Protein AF-A0A2V6NFJ1-F1 (afdb_monomer)

Secondary structure (DSSP, 8-state):
-----------SGGGS-------S----SS-SHHHHHHHHHHHT--HHHHHHHHHHHHHHH-

Radius of gyration: 22.87 Å; Cα contacts (8 Å, |Δi|>4): 18; chains: 1; bounding box: 52×42×42 Å

Sequence (62 aa):
MKTDTSAVNIDRDKGDFHYTVDYGYDAGVGLDERVVDYISDVKQDPDWVREFRLKALQTFES

Foldseek 3Di:
DDDDPDPDPDDPCVPPDDDDDDDPDDLDDDDDLSSLVRVCVVVVPPPVVSVVVVVVSVVVVD

Structure (mmCIF, N/CA/C/O backbone):
data_AF-A0A2V6NFJ1-F1
#
_entry.id   AF-A0A2V6NFJ1-F1
#
loop_
_atom_site.group_PDB
_atom_site.id
_atom_site.type_symbol
_atom_site.label_atom_id
_atom_site.label_alt_id
_atom_site.label_comp_id
_atom_site.label_asym_id
_atom_site.label_entity_id
_atom_site.label_seq_id
_atom_site.pdbx_PDB_ins_code
_atom_site.Cartn_x
_atom_site.Cartn_y
_atom_site.Cartn_z
_atom_site.occupancy
_atom_site.B_iso_or_equiv
_atom_site.auth_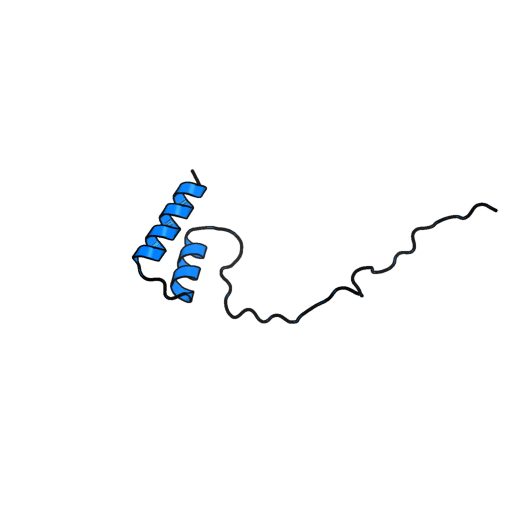seq_id
_atom_site.auth_comp_id
_atom_site.auth_asym_id
_atom_site.auth_atom_id
_atom_site.pdbx_PDB_model_num
ATOM 1 N N . MET A 1 1 ? 41.937 29.291 -30.315 1.00 48.06 1 MET A N 1
ATOM 2 C CA . MET A 1 1 ? 41.002 28.276 -30.839 1.00 48.06 1 MET A CA 1
ATOM 3 C C . MET A 1 1 ? 39.885 28.163 -29.813 1.00 48.06 1 MET A C 1
ATOM 5 O O . MET A 1 1 ? 40.184 27.810 -28.682 1.00 48.06 1 MET A O 1
ATOM 9 N N . LYS A 1 2 ? 38.673 28.638 -30.120 1.00 48.16 2 LYS A N 1
ATOM 10 C CA . LYS A 1 2 ? 37.534 28.558 -29.193 1.00 48.16 2 LYS A CA 1
ATOM 11 C C . LYS A 1 2 ? 36.821 27.239 -29.477 1.00 48.16 2 LYS A C 1
ATOM 13 O O . LYS A 1 2 ? 36.459 26.997 -30.622 1.00 48.16 2 LYS A O 1
ATOM 18 N N . THR A 1 3 ? 36.718 26.368 -28.485 1.00 53.66 3 THR A N 1
ATOM 19 C CA . THR A 1 3 ? 35.966 25.117 -28.585 1.00 53.66 3 THR A CA 1
ATOM 20 C C . THR A 1 3 ? 34.491 25.439 -28.387 1.00 53.66 3 THR A C 1
ATOM 22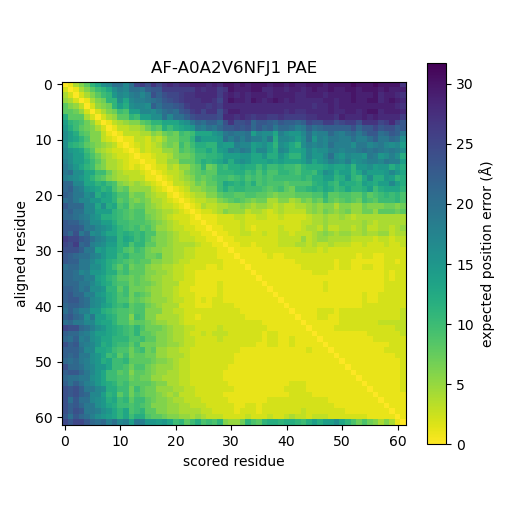 O O . THR A 1 3 ? 34.069 25.755 -27.277 1.00 53.66 3 THR A O 1
ATOM 25 N N . ASP A 1 4 ? 33.721 25.402 -29.471 1.00 61.31 4 ASP A N 1
ATOM 26 C CA . ASP A 1 4 ? 32.263 25.397 -29.399 1.00 61.31 4 ASP A CA 1
ATOM 27 C C . ASP A 1 4 ? 31.814 24.037 -28.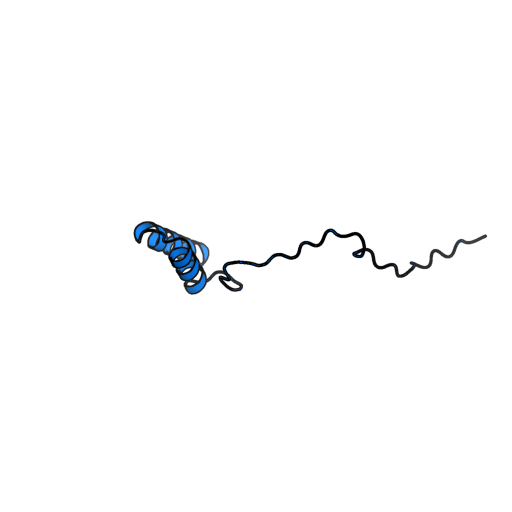860 1.00 61.31 4 ASP A C 1
ATOM 29 O O . ASP A 1 4 ? 31.798 23.034 -29.574 1.00 61.31 4 ASP A O 1
ATOM 33 N N . THR A 1 5 ? 31.483 23.988 -27.572 1.00 62.44 5 THR A N 1
ATOM 34 C CA . THR A 1 5 ? 30.859 22.817 -26.952 1.00 62.44 5 THR A CA 1
ATOM 35 C C . THR A 1 5 ? 29.370 22.833 -27.285 1.00 62.44 5 THR A C 1
ATOM 37 O O . THR A 1 5 ? 28.537 23.182 -26.450 1.00 62.44 5 THR A O 1
ATOM 40 N N . SER A 1 6 ? 29.009 22.505 -28.526 1.00 69.81 6 SER A N 1
ATOM 41 C CA . SER A 1 6 ? 27.617 22.187 -28.837 1.00 69.81 6 SER A CA 1
ATOM 42 C C . SER A 1 6 ? 27.255 20.878 -28.130 1.00 69.81 6 SER A C 1
ATOM 44 O O . SER A 1 6 ? 27.964 19.876 -28.226 1.00 69.81 6 SER A O 1
ATOM 46 N N . ALA A 1 7 ? 26.177 20.892 -27.345 1.00 73.44 7 ALA A N 1
ATOM 47 C CA . ALA A 1 7 ? 25.710 19.697 -26.658 1.00 73.44 7 ALA A CA 1
ATOM 48 C C . ALA A 1 7 ? 25.232 18.685 -27.711 1.00 73.44 7 ALA A C 1
ATOM 50 O O . ALA A 1 7 ? 24.222 18.905 -28.379 1.00 73.44 7 ALA A O 1
ATOM 51 N N . VAL A 1 8 ? 25.982 17.598 -27.895 1.00 79.31 8 VAL A N 1
ATOM 52 C CA . VAL A 1 8 ? 25.588 16.506 -28.792 1.00 79.31 8 VAL A CA 1
ATOM 53 C C . VAL A 1 8 ? 24.323 15.862 -28.226 1.00 79.31 8 VAL A C 1
ATOM 55 O O . VAL A 1 8 ? 24.277 15.508 -27.046 1.00 79.31 8 VAL A O 1
ATOM 58 N N . ASN A 1 9 ? 23.296 15.721 -29.063 1.00 78.31 9 ASN A N 1
ATOM 59 C CA . ASN A 1 9 ? 22.057 15.046 -28.697 1.00 78.31 9 ASN A CA 1
ATOM 60 C C . ASN A 1 9 ? 22.292 13.527 -28.733 1.00 78.31 9 ASN A C 1
ATOM 62 O O . ASN A 1 9 ? 22.230 12.901 -29.790 1.00 78.31 9 ASN A O 1
ATOM 66 N N . ILE A 1 10 ? 22.682 12.979 -27.584 1.00 82.50 10 ILE A N 1
ATOM 67 C CA . ILE A 1 10 ? 22.953 11.556 -27.371 1.00 82.50 10 ILE A CA 1
ATOM 68 C C . ILE A 1 10 ? 21.841 11.021 -26.478 1.00 82.50 10 ILE A C 1
ATOM 70 O O . ILE A 1 10 ? 21.610 11.575 -25.404 1.00 82.50 10 ILE A O 1
ATOM 74 N N . ASP A 1 11 ? 21.202 9.937 -26.910 1.00 85.56 11 ASP A N 1
ATOM 75 C CA . ASP A 1 11 ? 20.307 9.145 -26.070 1.00 85.56 11 ASP A CA 1
ATOM 76 C C . ASP A 1 11 ? 21.112 8.537 -24.911 1.00 85.56 11 ASP A C 1
ATOM 78 O O . ASP A 1 11 ? 21.987 7.689 -25.119 1.00 85.56 11 ASP A O 1
ATOM 82 N N . ARG A 1 12 ? 20.866 9.046 -23.701 1.00 84.06 12 ARG A N 1
ATOM 83 C CA . ARG A 1 12 ? 21.580 8.650 -22.481 1.00 84.06 12 ARG A CA 1
ATOM 84 C C . ARG A 1 12 ? 20.978 7.408 -21.832 1.00 84.06 12 ARG A C 1
ATOM 86 O O . ARG A 1 12 ? 21.680 6.770 -21.054 1.00 84.06 12 ARG A O 1
ATOM 93 N N . ASP A 1 13 ? 19.763 7.036 -22.225 1.00 88.44 13 ASP A N 1
ATOM 94 C CA . ASP A 1 13 ? 18.973 5.980 -21.588 1.00 88.44 13 ASP A CA 1
ATOM 95 C C . ASP A 1 13 ? 19.190 4.632 -22.300 1.00 88.44 13 ASP A C 1
ATOM 97 O O . ASP A 1 13 ? 18.854 3.566 -21.788 1.00 88.44 13 ASP A O 1
ATOM 101 N N . LYS A 1 14 ? 19.850 4.634 -23.469 1.00 84.38 14 LYS A N 1
ATOM 102 C CA . LYS A 1 14 ? 20.245 3.421 -24.211 1.00 84.38 14 LYS A CA 1
ATOM 103 C C . LYS A 1 14 ? 21.053 2.414 -23.374 1.00 84.38 14 LYS A C 1
ATOM 105 O O . LYS A 1 14 ? 21.080 1.229 -23.707 1.00 84.38 14 LYS A O 1
ATOM 110 N N . GLY A 1 15 ? 21.763 2.886 -22.348 1.00 87.00 15 GLY A N 1
ATOM 111 C CA . GLY A 1 15 ? 22.541 2.055 -21.425 1.00 87.00 15 GLY A CA 1
ATOM 112 C C . GLY A 1 15 ? 21.784 1.619 -20.169 1.00 87.00 15 GLY A C 1
ATOM 113 O O . GLY A 1 15 ? 22.350 0.867 -19.375 1.00 87.00 15 GLY A O 1
ATOM 114 N N . ASP A 1 16 ? 20.547 2.077 -19.977 1.00 92.00 16 ASP A N 1
ATOM 115 C CA . ASP A 1 16 ? 19.771 1.763 -18.786 1.00 92.00 16 ASP A CA 1
ATOM 116 C C . ASP A 1 16 ? 19.335 0.297 -18.787 1.00 92.00 16 ASP A C 1
ATOM 118 O O . ASP A 1 16 ? 19.019 -0.315 -19.816 1.00 92.00 16 ASP A O 1
ATOM 122 N N . PHE A 1 17 ? 19.311 -0.288 -17.594 1.00 89.00 17 PHE A N 1
ATOM 123 C CA . PHE A 1 17 ? 18.859 -1.657 -17.405 1.00 89.00 17 PHE A CA 1
ATOM 124 C C . PHE A 1 17 ? 17.337 -1.717 -17.506 1.00 89.00 17 PHE A C 1
ATOM 126 O O . PHE A 1 17 ? 16.629 -1.127 -16.694 1.00 89.00 17 PHE A O 1
ATOM 133 N N . HIS A 1 18 ? 16.843 -2.492 -18.466 1.00 85.25 18 HIS A N 1
ATOM 134 C CA . HIS A 1 18 ? 15.423 -2.764 -18.635 1.00 85.25 18 HIS A CA 1
ATOM 135 C C . HIS A 1 18 ? 15.171 -4.251 -18.407 1.00 85.25 18 HIS A C 1
ATOM 137 O O . HIS A 1 18 ? 15.847 -5.102 -18.984 1.00 85.25 18 HIS A O 1
ATOM 143 N N . TYR A 1 19 ? 14.175 -4.559 -17.583 1.00 85.56 19 TYR A N 1
ATOM 144 C CA . TYR A 1 19 ? 13.688 -5.917 -17.384 1.00 85.56 19 TYR A CA 1
ATOM 145 C C . TYR A 1 19 ? 12.248 -5.978 -17.873 1.00 85.56 19 TYR A C 1
ATOM 147 O O . TYR A 1 19 ? 11.446 -5.101 -17.553 1.00 85.56 19 TYR A O 1
ATOM 155 N N . THR A 1 20 ? 11.910 -7.012 -18.639 1.00 85.00 20 THR A N 1
ATOM 156 C CA . THR A 1 20 ? 10.507 -7.331 -18.902 1.00 85.00 20 THR A CA 1
ATOM 157 C C . THR A 1 20 ? 9.918 -7.872 -17.606 1.00 85.00 20 THR A C 1
ATOM 159 O O . THR A 1 20 ? 10.356 -8.913 -17.116 1.00 85.00 20 THR A O 1
ATOM 162 N N . VAL A 1 21 ? 8.984 -7.128 -17.019 1.00 83.50 21 VAL A N 1
ATOM 163 C CA . VAL A 1 21 ? 8.303 -7.511 -15.782 1.00 83.50 21 VAL A CA 1
ATOM 164 C C . VAL A 1 21 ? 6.840 -7.757 -16.106 1.00 83.50 21 VAL A C 1
ATOM 166 O O . VAL A 1 21 ? 6.119 -6.828 -16.461 1.00 83.50 21 VAL A O 1
ATOM 169 N N . ASP A 1 22 ? 6.412 -9.004 -15.943 1.00 88.25 22 ASP A N 1
ATOM 170 C CA . ASP A 1 22 ? 5.005 -9.380 -16.005 1.00 88.25 22 ASP A CA 1
ATOM 171 C C . ASP A 1 22 ? 4.439 -9.367 -14.579 1.00 88.25 22 ASP A C 1
ATOM 173 O O . ASP A 1 22 ? 4.714 -10.256 -13.768 1.00 88.25 22 ASP A O 1
ATOM 177 N N . TYR A 1 23 ? 3.682 -8.325 -14.237 1.00 88.56 23 TYR A N 1
ATOM 178 C CA . TYR A 1 23 ? 3.041 -8.226 -12.927 1.00 88.56 23 TYR A CA 1
ATOM 179 C C . TYR A 1 23 ? 1.875 -9.216 -12.825 1.00 88.56 23 TYR A C 1
ATOM 181 O O . TYR A 1 23 ? 0.964 -9.205 -13.647 1.00 88.56 23 TYR A O 1
ATOM 189 N N . GLY A 1 24 ? 1.877 -10.052 -11.784 1.00 92.06 24 GLY A N 1
ATOM 190 C CA . GLY A 1 24 ? 0.781 -10.997 -11.530 1.00 92.06 24 GLY A CA 1
ATOM 191 C C . GLY A 1 24 ? -0.501 -10.351 -10.992 1.00 92.06 24 GLY A C 1
ATOM 192 O O . GLY A 1 24 ? -1.553 -10.981 -11.018 1.00 92.06 24 GLY A O 1
ATOM 193 N N . TYR A 1 25 ? -0.414 -9.111 -10.504 1.00 93.50 25 TYR A N 1
ATOM 194 C CA . TYR A 1 25 ? -1.511 -8.374 -9.879 1.00 93.50 25 TYR A CA 1
ATOM 195 C C . TYR A 1 25 ? -1.386 -6.884 -10.197 1.00 93.50 25 TYR A C 1
ATOM 197 O O . TYR A 1 25 ? -0.272 -6.368 -10.298 1.00 93.50 25 TYR A O 1
ATOM 205 N N . ASP A 1 26 ? -2.523 -6.202 -10.298 1.00 93.75 26 ASP A N 1
ATOM 206 C CA . ASP A 1 26 ? -2.612 -4.766 -10.552 1.00 93.75 26 ASP A CA 1
ATOM 207 C C . ASP A 1 26 ? -3.694 -4.161 -9.653 1.00 93.75 26 ASP A C 1
ATOM 209 O O . ASP A 1 26 ? -4.890 -4.359 -9.866 1.00 93.75 26 ASP A O 1
ATOM 213 N N . ALA A 1 27 ? -3.263 -3.434 -8.623 1.00 93.56 27 ALA A N 1
ATOM 214 C CA . ALA A 1 27 ? -4.174 -2.715 -7.735 1.00 93.56 27 ALA A CA 1
ATOM 215 C C . ALA A 1 27 ? -4.686 -1.401 -8.359 1.00 93.56 27 ALA A C 1
ATOM 217 O O . ALA A 1 27 ? -5.601 -0.763 -7.833 1.00 93.56 27 ALA A O 1
ATOM 218 N N . GLY A 1 28 ? -4.120 -0.997 -9.495 1.00 92.69 28 GLY A N 1
ATOM 219 C CA . GLY A 1 28 ? -4.297 0.310 -10.095 1.00 92.69 28 GLY A CA 1
ATOM 220 C C . GLY A 1 28 ? -3.407 1.373 -9.454 1.00 92.69 28 GLY A C 1
ATOM 221 O O . GLY A 1 28 ? -2.481 1.096 -8.690 1.00 92.69 28 GLY A O 1
ATOM 222 N N . VAL A 1 29 ? -3.693 2.626 -9.798 1.00 95.25 29 VAL A N 1
ATOM 223 C CA . VAL A 1 29 ? -2.930 3.799 -9.360 1.00 95.25 29 VAL A CA 1
ATOM 224 C C . VAL A 1 29 ? -3.704 4.558 -8.288 1.00 95.25 29 VAL A C 1
ATOM 226 O O . VAL A 1 29 ? -4.917 4.731 -8.401 1.00 95.25 29 V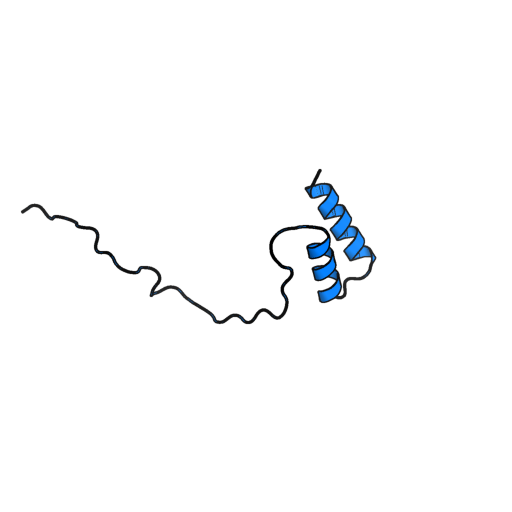AL A O 1
ATOM 229 N N . GLY A 1 30 ? -2.978 5.067 -7.294 1.00 95.94 30 GLY A N 1
ATOM 230 C CA . GLY A 1 30 ? -3.531 5.821 -6.173 1.00 95.94 30 GLY A CA 1
ATOM 231 C C . GLY A 1 30 ? -3.637 4.984 -4.903 1.00 95.94 30 GLY A C 1
ATOM 232 O O . GLY A 1 30 ? -3.235 3.823 -4.865 1.00 95.94 30 GLY A O 1
ATOM 233 N N . LEU A 1 31 ? -4.151 5.610 -3.849 1.00 96.94 31 LEU A N 1
ATOM 234 C CA . LEU A 1 31 ? -4.432 4.969 -2.573 1.00 96.94 31 LEU A CA 1
ATOM 235 C C . LEU A 1 31 ? -5.852 5.363 -2.171 1.00 96.94 31 LEU A C 1
ATOM 237 O O . LEU A 1 31 ? -6.100 6.526 -1.876 1.00 96.94 31 LEU A O 1
ATOM 241 N N . ASP A 1 32 ? -6.764 4.398 -2.237 1.00 97.44 32 ASP A N 1
ATOM 242 C CA . ASP A 1 32 ? -8.177 4.524 -1.888 1.00 97.44 32 ASP A CA 1
ATOM 243 C C . ASP A 1 32 ? -8.670 3.203 -1.255 1.00 97.44 32 ASP A C 1
ATOM 245 O O . ASP A 1 32 ? -7.935 2.210 -1.192 1.00 97.44 32 ASP A O 1
ATOM 249 N N . GLU A 1 33 ? -9.915 3.178 -0.777 1.00 97.88 33 GLU A N 1
ATOM 250 C CA . GLU A 1 33 ? -10.525 1.989 -0.160 1.00 97.88 33 GLU A CA 1
ATOM 251 C C . GLU A 1 33 ? -10.512 0.771 -1.100 1.00 97.88 33 GLU A C 1
ATOM 253 O O . GLU A 1 33 ? -10.173 -0.335 -0.683 1.00 97.88 33 GLU A O 1
ATOM 258 N N . ARG A 1 34 ? -10.779 0.980 -2.395 1.00 98.19 34 ARG A N 1
ATOM 259 C CA . ARG A 1 34 ? -10.784 -0.079 -3.416 1.00 98.19 34 ARG A CA 1
ATOM 260 C C . ARG A 1 34 ? -9.402 -0.720 -3.573 1.00 98.19 34 ARG A C 1
ATOM 262 O O . ARG A 1 34 ? -9.317 -1.935 -3.734 1.00 98.19 34 ARG A O 1
ATOM 269 N N . VAL A 1 35 ? -8.329 0.070 -3.537 1.00 98.12 35 VAL A N 1
ATOM 270 C CA . VAL A 1 35 ? -6.942 -0.419 -3.586 1.00 98.12 35 VAL A CA 1
ATOM 271 C C . VAL A 1 35 ? -6.626 -1.259 -2.351 1.00 98.12 35 VAL A C 1
ATOM 273 O O . VAL A 1 35 ? -6.052 -2.342 -2.476 1.00 98.12 35 VAL A O 1
ATOM 276 N N . VAL A 1 36 ? -7.009 -0.786 -1.161 1.00 98.12 36 VAL A N 1
ATOM 277 C CA . VAL A 1 36 ? -6.792 -1.519 0.097 1.00 98.12 36 VAL A CA 1
ATOM 278 C C . VAL A 1 36 ? -7.513 -2.865 0.072 1.00 98.12 36 VAL A C 1
ATOM 280 O O . VAL A 1 36 ? -6.905 -3.895 0.367 1.00 98.12 36 VAL A O 1
ATOM 283 N N . ASP A 1 37 ? -8.770 -2.855 -0.348 1.00 98.19 37 ASP A N 1
ATOM 284 C CA . ASP A 1 37 ? -9.609 -4.039 -0.464 1.00 98.19 37 ASP A CA 1
ATOM 285 C C . ASP A 1 37 ? -9.054 -5.055 -1.461 1.00 98.19 37 ASP A C 1
ATOM 287 O O . ASP A 1 37 ? -8.888 -6.227 -1.120 1.00 98.19 37 ASP A O 1
ATOM 291 N N . TYR A 1 38 ? -8.672 -4.599 -2.657 1.00 98.31 38 TYR A N 1
ATOM 292 C CA . TYR A 1 38 ? -8.036 -5.445 -3.664 1.00 98.31 38 TYR A CA 1
ATOM 293 C C . TYR A 1 38 ? -6.771 -6.124 -3.123 1.00 98.31 38 TYR A C 1
ATOM 295 O O . TYR A 1 38 ? -6.565 -7.324 -3.315 1.00 98.31 38 TYR A O 1
ATOM 303 N N . ILE A 1 39 ? -5.918 -5.368 -2.422 1.00 97.88 39 ILE A N 1
ATOM 304 C CA . ILE A 1 39 ? -4.688 -5.903 -1.828 1.00 97.88 39 ILE A CA 1
ATOM 305 C C . ILE A 1 39 ? -5.012 -6.973 -0.783 1.00 97.88 39 ILE A C 1
ATOM 307 O O . ILE A 1 39 ? -4.333 -8.002 -0.746 1.00 97.88 39 ILE A O 1
ATOM 311 N N . SER A 1 40 ? -6.019 -6.743 0.060 1.00 98.38 40 SER A N 1
ATOM 312 C CA . SER A 1 40 ? -6.440 -7.713 1.070 1.00 98.38 40 SER A CA 1
ATOM 313 C C . SER A 1 40 ? -6.999 -8.992 0.448 1.00 98.38 40 SER A C 1
ATOM 315 O O . SER A 1 40 ? -6.634 -10.076 0.903 1.00 98.38 40 SER A O 1
ATOM 317 N N . ASP A 1 41 ? -7.782 -8.891 -0.627 1.00 98.12 41 ASP A N 1
ATOM 318 C CA . ASP A 1 41 ? -8.312 -10.055 -1.345 1.00 98.12 41 ASP A CA 1
ATOM 319 C C . ASP A 1 41 ? -7.185 -10.878 -1.995 1.00 98.12 41 ASP A C 1
ATOM 321 O O . ASP A 1 41 ? -7.106 -12.093 -1.802 1.00 98.12 41 ASP A O 1
ATOM 325 N N . VAL A 1 42 ? -6.256 -10.221 -2.704 1.00 97.75 42 VAL A N 1
ATOM 326 C C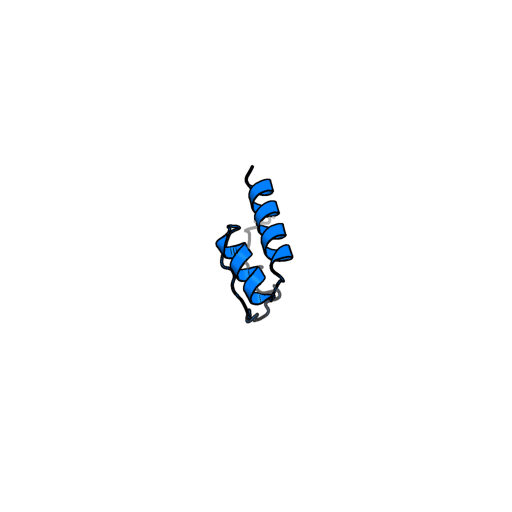A . VAL A 1 42 ? -5.095 -10.873 -3.344 1.00 97.75 42 VAL A CA 1
ATOM 327 C C . VAL A 1 42 ? -4.197 -11.570 -2.323 1.00 97.75 42 VAL A C 1
ATOM 329 O O . VAL A 1 42 ? -3.666 -12.649 -2.588 1.00 97.75 42 VAL A O 1
ATOM 332 N N . LYS A 1 43 ? -4.005 -10.957 -1.152 1.00 97.25 43 LYS A N 1
ATOM 333 C CA . LYS A 1 43 ? -3.170 -11.512 -0.078 1.00 97.25 43 LYS A CA 1
ATOM 334 C C . LYS A 1 43 ? -3.894 -12.538 0.788 1.00 97.25 43 LYS A C 1
ATOM 336 O O . LYS A 1 43 ? -3.230 -13.180 1.599 1.00 97.25 43 LYS A O 1
ATOM 341 N N . GLN A 1 44 ? -5.206 -12.702 0.610 1.00 98.00 44 GLN A N 1
ATOM 342 C CA . GLN A 1 44 ? -6.058 -13.514 1.480 1.00 98.00 44 GLN A CA 1
ATOM 343 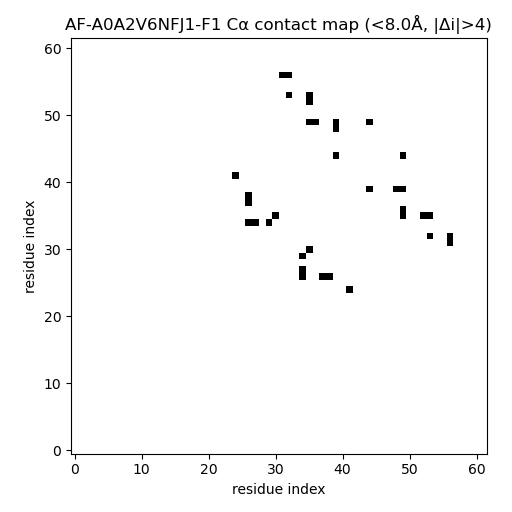C C . GLN A 1 44 ? -5.897 -13.107 2.953 1.00 98.00 44 GLN A C 1
ATOM 345 O O . GLN A 1 44 ? -5.770 -13.948 3.847 1.00 98.00 44 GLN A O 1
ATOM 350 N N . ASP A 1 45 ? -5.844 -11.794 3.187 1.00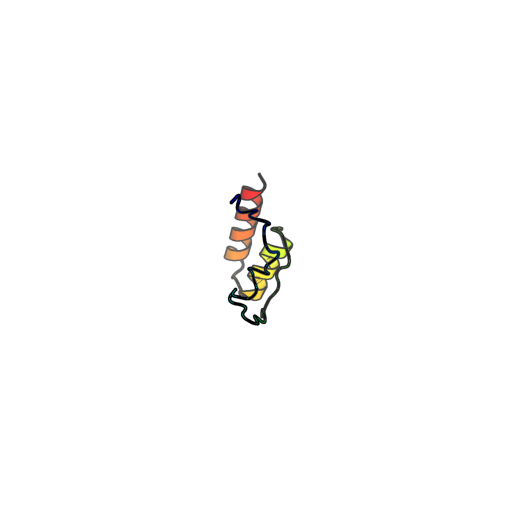 98.06 45 ASP A N 1
ATOM 351 C CA . ASP A 1 45 ? -5.717 -11.229 4.524 1.00 98.06 45 ASP A CA 1
ATOM 352 C C . ASP A 1 45 ? -6.948 -11.635 5.366 1.00 98.06 45 ASP A C 1
ATOM 354 O O . ASP A 1 45 ? -8.076 -11.569 4.873 1.00 98.06 45 ASP A O 1
ATOM 358 N N . PRO A 1 46 ? -6.780 -12.029 6.643 1.00 98.50 46 PRO A N 1
ATOM 359 C CA . PRO A 1 46 ? -7.921 -12.240 7.529 1.00 98.50 46 PRO A CA 1
ATOM 360 C C . PRO A 1 46 ? -8.643 -10.911 7.799 1.00 98.50 46 PRO A C 1
ATOM 362 O O . PRO A 1 46 ? -8.012 -9.851 7.795 1.00 98.50 46 PRO A O 1
ATOM 365 N N . ASP A 1 47 ? -9.940 -10.969 8.116 1.00 98.38 47 ASP A N 1
ATOM 366 C CA . ASP A 1 47 ? -10.815 -9.788 8.241 1.00 98.38 47 ASP A CA 1
ATOM 367 C C . ASP A 1 47 ? -10.231 -8.680 9.130 1.00 98.38 47 ASP A C 1
ATOM 369 O O . ASP A 1 47 ? -10.250 -7.503 8.771 1.00 98.38 47 ASP A O 1
ATOM 373 N N . TRP A 1 48 ? -9.609 -9.052 10.254 1.00 98.56 48 TRP A N 1
ATOM 374 C CA . TRP A 1 48 ? -9.017 -8.082 11.178 1.00 98.56 48 TRP A CA 1
ATOM 375 C C . TRP A 1 48 ? -7.871 -7.269 10.551 1.00 98.56 48 TRP A C 1
ATOM 377 O O . TRP A 1 48 ? -7.671 -6.109 10.916 1.00 98.56 48 TRP A O 1
ATOM 387 N N . VAL A 1 49 ? -7.114 -7.845 9.608 1.00 98.69 49 VAL A N 1
ATOM 388 C CA . VAL A 1 49 ? -6.047 -7.133 8.886 1.00 98.69 49 VAL A CA 1
ATOM 389 C C . VAL A 1 49 ? -6.656 -6.155 7.893 1.00 98.69 49 VAL A C 1
ATOM 391 O O . VAL A 1 49 ? -6.187 -5.020 7.815 1.00 98.69 49 VAL A O 1
ATOM 394 N N . ARG A 1 50 ? -7.712 -6.552 7.171 1.00 98.50 50 ARG A N 1
ATOM 395 C CA . ARG A 1 50 ? -8.438 -5.651 6.263 1.00 98.50 50 ARG A CA 1
ATOM 396 C C . ARG A 1 50 ? -8.988 -4.451 7.029 1.00 98.50 50 ARG A C 1
ATOM 398 O O . ARG A 1 50 ? -8.702 -3.311 6.671 1.00 98.50 50 ARG A O 1
ATOM 405 N N . GLU A 1 51 ? -9.668 -4.695 8.149 1.00 98.62 51 GLU A N 1
ATOM 406 C CA . GLU A 1 51 ? -10.170 -3.634 9.028 1.00 98.62 51 GLU A CA 1
ATOM 407 C C . GLU A 1 51 ? -9.055 -2.716 9.538 1.00 98.62 51 GLU A C 1
ATOM 409 O O . GLU A 1 51 ? -9.223 -1.497 9.605 1.00 98.62 51 GLU A O 1
ATOM 414 N N . PHE A 1 52 ? -7.905 -3.285 9.909 1.00 98.69 52 PHE A N 1
ATOM 415 C CA . PHE A 1 52 ? -6.746 -2.508 10.334 1.00 98.69 52 PHE A CA 1
ATOM 416 C C . PHE A 1 52 ? -6.227 -1.595 9.213 1.00 98.69 52 PHE A C 1
ATOM 418 O O . PHE A 1 52 ? -5.973 -0.416 9.462 1.00 98.69 52 PHE A O 1
ATOM 425 N N . ARG A 1 53 ? -6.106 -2.102 7.977 1.00 98.56 53 ARG A N 1
ATOM 426 C CA . ARG A 1 53 ? -5.667 -1.304 6.819 1.00 98.56 53 ARG A CA 1
ATOM 427 C C . ARG A 1 53 ? -6.645 -0.176 6.498 1.00 98.56 53 ARG A C 1
ATOM 429 O O . ARG A 1 53 ? -6.199 0.941 6.262 1.00 98.56 53 ARG A O 1
ATOM 436 N N . LEU A 1 54 ? -7.9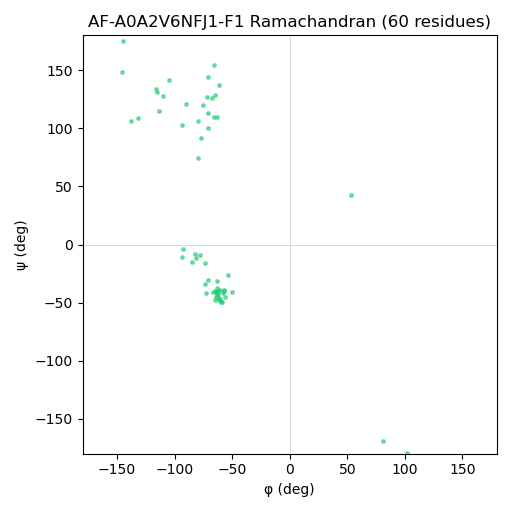50 -0.443 6.539 1.00 98.50 54 LEU A N 1
ATOM 437 C CA . LEU A 1 54 ? -8.980 0.572 6.295 1.00 98.50 54 LEU A CA 1
ATOM 438 C C . LEU A 1 54 ? -8.959 1.677 7.364 1.00 98.50 54 LEU A C 1
ATOM 440 O O . LEU A 1 54 ? -9.012 2.858 7.034 1.00 98.50 54 LEU A O 1
ATOM 444 N N . LYS A 1 55 ? -8.769 1.326 8.644 1.00 98.56 55 LYS A N 1
ATOM 445 C CA . LYS A 1 55 ? -8.572 2.316 9.725 1.00 98.56 55 LYS A CA 1
ATOM 446 C C . LYS A 1 55 ? -7.306 3.152 9.529 1.00 98.56 55 LYS A C 1
ATOM 448 O O . LYS A 1 55 ? -7.299 4.346 9.829 1.00 98.56 55 LYS A O 1
ATOM 453 N N . ALA A 1 56 ? -6.232 2.536 9.036 1.00 98.56 56 ALA A N 1
ATOM 454 C CA . ALA A 1 56 ? -5.001 3.248 8.713 1.00 98.56 56 ALA A CA 1
ATOM 455 C C . ALA A 1 56 ? -5.200 4.218 7.538 1.00 98.56 56 ALA A C 1
ATOM 457 O O . ALA A 1 56 ? -4.720 5.345 7.617 1.00 98.56 56 ALA A O 1
ATOM 458 N N . LEU A 1 57 ? -5.949 3.818 6.502 1.00 98.44 57 LEU A N 1
ATOM 459 C CA . LEU A 1 57 ? -6.321 4.702 5.394 1.00 98.44 57 LEU A CA 1
ATOM 460 C C . LEU A 1 57 ? -7.118 5.911 5.898 1.00 98.44 57 LEU A C 1
ATOM 462 O O . LEU A 1 57 ? 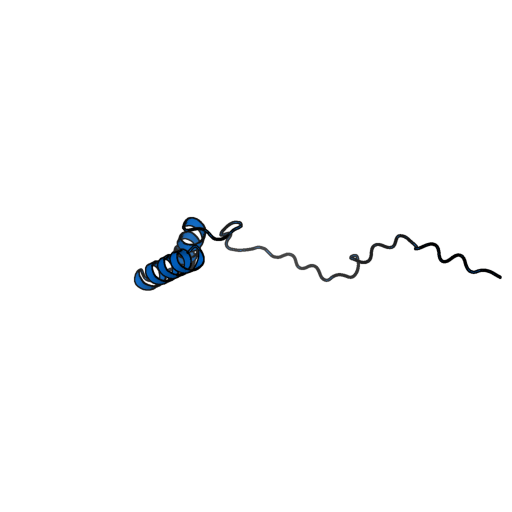-6.729 7.043 5.637 1.00 98.44 57 LEU A O 1
ATOM 466 N N . GLN A 1 58 ? -8.150 5.682 6.711 1.00 98.38 58 GLN A N 1
ATOM 467 C CA . GLN A 1 58 ? -8.948 6.761 7.299 1.00 98.38 58 GLN A CA 1
ATOM 468 C C . GLN A 1 58 ? -8.094 7.743 8.118 1.00 98.38 58 GLN A C 1
ATOM 470 O O . GLN A 1 58 ? -8.324 8.946 8.077 1.00 98.38 58 GLN A O 1
ATOM 475 N N . THR A 1 59 ? -7.105 7.230 8.856 1.00 98.38 59 THR A N 1
ATOM 476 C CA . THR A 1 59 ? -6.174 8.048 9.654 1.00 98.38 59 THR A CA 1
ATOM 477 C C . THR A 1 59 ? -5.204 8.841 8.775 1.00 98.38 59 THR A C 1
ATOM 479 O O . THR A 1 59 ? -4.740 9.906 9.163 1.00 98.38 59 THR A O 1
ATOM 482 N N . PHE A 1 60 ? -4.848 8.312 7.607 1.00 97.81 60 PHE A N 1
ATOM 483 C CA . PHE A 1 60 ? -3.985 8.997 6.649 1.00 97.81 60 PHE A CA 1
ATOM 484 C C . PHE A 1 60 ? -4.712 10.148 5.938 1.00 97.81 60 PHE A C 1
ATOM 486 O O . PHE A 1 60 ? -4.093 11.160 5.621 1.00 97.81 60 PHE A O 1
ATOM 493 N N . GLU A 1 61 ? -6.011 9.985 5.684 1.00 96.50 61 GLU A N 1
ATOM 494 C CA . GLU A 1 61 ? -6.847 10.971 4.988 1.00 96.50 61 GLU A CA 1
ATOM 495 C C . GLU A 1 61 ? -7.358 12.107 5.892 1.00 96.50 61 GLU A C 1
ATOM 497 O O . GLU A 1 61 ? -7.890 13.097 5.385 1.00 96.50 61 GLU A O 1
ATOM 502 N N . SER A 1 62 ? -7.208 11.973 7.213 1.00 86.81 62 SER A N 1
ATOM 503 C CA . SER A 1 62 ? -7.583 12.975 8.223 1.00 86.81 62 SER A CA 1
ATOM 504 C C . SER A 1 62 ? -6.459 13.952 8.546 1.00 86.81 62 SER A C 1
ATOM 506 O O . SER A 1 62 ? -6.750 15.166 8.632 1.00 86.81 62 SER A O 1
#

pLDDT: mean 89.83, std 12.57, range [48.06, 98.69]

Solvent-accessible surface area (backbone atoms only — not comparable to full-atom values): 4321 Å² total; per-residue (Å²): 135,85,82,82,81,71,84,75,92,65,83,78,65,82,77,57,92,80,75,95,77,85,74,94,74,81,69,72,86,82,89,53,71,68,33,54,50,48,51,29,60,77,66,65,51,55,69,70,55,47,53,50,52,53,52,50,50,55,61,72,78,104

Mean predicted aligned error: 8.94 Å